Protein AF-A0A0B3VG27-F1 (afdb_monomer)

pLDDT: mean 84.66, std 13.06, range [45.91, 97.62]

Solvent-accessible surface area (backbone atoms only — not comparable to full-atom values): 8919 Å² total; per-residue (Å²): 83,66,38,93,88,77,63,49,77,47,66,90,83,49,70,40,37,91,88,76,64,49,71,43,80,82,69,68,56,55,73,48,74,43,77,45,73,63,88,86,48,90,86,59,93,47,59,40,51,41,34,66,77,39,72,94,74,84,59,75,92,38,39,88,46,58,61,70,54,28,40,41,47,46,36,18,57,77,46,76,59,74,43,44,46,65,75,35,68,60,31,30,78,37,42,46,63,46,27,51,79,68,72,35,53,70,61,22,54,52,46,49,51,55,51,58,58,44,44,79,76,58,43,71,64,51,57,51,55,50,20,52,51,33,10,42,24,44,53,32,19,48,45,33,34,74,76,70,73,36,81,45,76,121

Structure (mmCIF, N/CA/C/O backbone):
data_AF-A0A0B3VG27-F1
#
_entry.id   AF-A0A0B3VG27-F1
#
loop_
_atom_site.group_PDB
_atom_site.id
_atom_site.type_symbol
_atom_site.label_atom_id
_atom_site.label_alt_id
_atom_site.label_comp_id
_atom_site.label_asym_id
_atom_site.label_entity_id
_atom_site.label_seq_id
_atom_site.pdbx_PDB_ins_code
_atom_site.Cartn_x
_atom_site.Cartn_y
_atom_site.Cartn_z
_atom_site.occupancy
_atom_site.B_iso_or_equiv
_atom_site.auth_seq_id
_atom_site.auth_comp_id
_atom_site.auth_asym_id
_atom_site.auth_atom_id
_atom_site.pdbx_PDB_model_num
ATOM 1 N N . MET A 1 1 ? -15.117 14.267 34.784 1.00 75.75 1 MET A N 1
ATOM 2 C CA . MET A 1 1 ? -13.662 13.975 34.774 1.00 75.75 1 MET A CA 1
ATOM 3 C C . MET A 1 1 ? -12.916 15.122 35.448 1.00 75.75 1 MET A C 1
ATOM 5 O O . MET A 1 1 ? -13.526 16.163 35.655 1.00 75.75 1 MET A O 1
ATOM 9 N N . PHE A 1 2 ? -11.635 14.954 35.782 1.00 83.62 2 PHE A N 1
ATOM 10 C CA . PHE A 1 2 ? -10.795 16.041 36.298 1.00 83.62 2 PHE A CA 1
ATOM 11 C C . PHE A 1 2 ? -9.889 16.588 35.189 1.00 83.62 2 PHE A C 1
ATOM 13 O O . PHE A 1 2 ? -9.343 15.821 34.397 1.00 83.62 2 PHE A O 1
ATOM 20 N N . CYS A 1 3 ? -9.741 17.910 35.106 1.00 83.25 3 CYS A N 1
ATOM 21 C CA . CYS A 1 3 ? -8.806 18.546 34.182 1.00 83.25 3 CYS A CA 1
ATOM 22 C C . CYS A 1 3 ? -7.364 18.268 34.618 1.00 83.25 3 CYS A C 1
ATOM 24 O O . CYS A 1 3 ? -6.993 18.621 35.733 1.00 83.25 3 CYS A O 1
ATOM 26 N N . LYS A 1 4 ? -6.529 17.713 33.734 1.00 82.50 4 LYS A N 1
ATOM 27 C CA . LYS A 1 4 ? -5.107 17.461 34.030 1.00 82.50 4 LYS A CA 1
ATOM 28 C C . LYS A 1 4 ? -4.276 18.736 34.212 1.00 82.50 4 LYS A C 1
ATOM 30 O O . LYS A 1 4 ? -3.234 18.681 34.845 1.00 82.50 4 LYS A O 1
ATOM 35 N N . ASN A 1 5 ? -4.736 19.866 33.670 1.00 85.44 5 ASN A N 1
ATOM 36 C CA . ASN A 1 5 ? -4.022 21.141 33.759 1.00 85.44 5 ASN A CA 1
ATOM 37 C C . ASN A 1 5 ? -4.350 21.923 35.043 1.00 85.44 5 ASN A C 1
ATOM 39 O O . ASN A 1 5 ? -3.480 22.556 35.620 1.00 85.44 5 ASN A O 1
ATOM 43 N N . CYS A 1 6 ? -5.611 21.908 35.495 1.00 90.12 6 CYS A N 1
ATOM 44 C CA . CYS A 1 6 ? -6.053 22.755 36.616 1.00 90.12 6 CYS A CA 1
ATOM 45 C C . CYS A 1 6 ? -6.814 22.019 37.731 1.00 90.12 6 CYS A C 1
ATOM 47 O O . CYS A 1 6 ? -7.313 22.661 38.654 1.00 90.12 6 CYS A O 1
ATOM 49 N N . GLY A 1 7 ? -6.985 20.699 37.629 1.00 85.81 7 GLY A N 1
ATOM 50 C CA . GLY A 1 7 ? -7.666 19.871 38.631 1.00 85.81 7 GLY A CA 1
ATOM 51 C C . GLY A 1 7 ? -9.185 20.055 38.719 1.00 85.81 7 GLY A C 1
ATOM 52 O O . GLY A 1 7 ? -9.834 19.386 39.517 1.00 85.81 7 GLY A O 1
ATOM 53 N N . PHE A 1 8 ? -9.789 20.932 37.910 1.00 88.62 8 PHE A N 1
ATOM 54 C CA . PHE A 1 8 ? -11.228 21.197 37.971 1.00 88.62 8 PHE A CA 1
ATOM 55 C C . PHE A 1 8 ? -12.055 19.979 37.543 1.00 88.62 8 PHE A C 1
ATOM 57 O O . PHE A 1 8 ? -11.752 19.348 36.527 1.00 88.62 8 PHE A O 1
ATOM 64 N N . LYS A 1 9 ? -13.113 19.665 38.296 1.00 88.19 9 LYS A N 1
ATOM 65 C CA . LYS A 1 9 ? -14.058 18.591 37.974 1.00 88.19 9 LYS A CA 1
ATOM 66 C C . LYS A 1 9 ? -15.138 19.130 37.038 1.00 88.19 9 LYS A C 1
ATOM 68 O O . LYS A 1 9 ? -15.816 20.086 37.386 1.00 88.19 9 LYS A O 1
ATOM 73 N N . TYR A 1 10 ? -15.294 18.518 35.869 1.00 82.06 10 TYR A N 1
ATOM 74 C CA . TYR A 1 10 ? -16.300 18.917 34.880 1.00 82.06 10 TYR A CA 1
ATOM 75 C C . TYR A 1 10 ? -16.892 17.714 34.141 1.00 82.06 10 TYR A C 1
ATOM 77 O O . TYR A 1 10 ? -16.307 16.620 34.137 1.00 82.06 10 TYR A O 1
ATOM 85 N N . ASP A 1 11 ? -18.056 17.913 33.527 1.00 77.44 11 ASP A N 1
ATOM 86 C CA . ASP A 1 11 ? -18.792 16.849 32.847 1.00 77.44 11 ASP A CA 1
ATOM 87 C C . ASP A 1 11 ? -18.136 16.399 31.546 1.00 77.44 11 ASP A C 1
ATOM 89 O O . ASP A 1 11 ? -17.465 17.165 30.853 1.00 77.44 11 ASP A O 1
ATOM 93 N N . LYS A 1 12 ? -18.362 15.122 31.226 1.00 69.25 12 LYS A N 1
ATOM 94 C CA . LYS A 1 12 ? -17.837 14.414 30.050 1.00 69.25 12 LYS A CA 1
ATOM 95 C C . LYS A 1 12 ? -18.401 14.916 28.710 1.00 69.25 12 LYS A C 1
ATOM 97 O O . LYS A 1 12 ? -18.038 14.399 27.669 1.00 69.25 12 LYS A O 1
ATOM 102 N N . GLU A 1 13 ? -19.284 15.899 28.706 1.00 72.81 13 GLU A N 1
ATOM 103 C CA . GLU A 1 13 ? -19.830 16.462 27.464 1.00 72.81 13 GLU A CA 1
ATOM 104 C C . GLU A 1 13 ? -19.064 17.714 27.011 1.00 72.81 13 GLU A C 1
ATOM 106 O O . GLU A 1 13 ? -19.140 18.123 25.853 1.00 72.81 13 GLU A O 1
ATOM 111 N N . ASN A 1 14 ? -18.254 18.304 27.897 1.00 69.94 14 ASN A N 1
ATOM 112 C CA . ASN A 1 14 ? -17.517 19.522 27.586 1.00 69.94 14 ASN A CA 1
ATOM 113 C C . ASN A 1 14 ? -16.211 19.203 26.847 1.00 69.94 14 ASN A C 1
ATOM 115 O O . ASN A 1 14 ? -15.276 18.644 27.422 1.00 69.94 14 ASN A O 1
ATOM 119 N N . LYS A 1 15 ? -16.115 19.641 25.582 1.00 76.06 15 LYS A N 1
ATOM 120 C CA . LYS A 1 15 ? -14.907 19.502 24.740 1.00 76.06 15 LYS A CA 1
ATOM 121 C C . LYS A 1 15 ? -13.678 20.221 25.317 1.00 76.06 15 LYS A C 1
ATOM 123 O O . LYS A 1 15 ? -12.548 19.827 25.020 1.00 76.06 15 LYS A O 1
ATOM 128 N N . PHE A 1 16 ? -13.886 21.231 26.160 1.00 85.00 16 PHE A N 1
ATOM 129 C CA . PHE A 1 16 ? -12.848 22.020 26.825 1.00 85.00 16 PHE A CA 1
ATOM 130 C C . PHE A 1 16 ? -13.175 22.168 28.311 1.00 85.00 16 PHE A C 1
ATOM 132 O O . PHE A 1 16 ? -14.341 22.193 28.698 1.00 85.00 16 PHE A O 1
ATOM 139 N N . CYS A 1 17 ? -12.148 22.283 29.149 1.00 86.88 17 CYS A N 1
ATOM 140 C CA . CYS A 1 17 ? -12.321 22.574 30.561 1.00 86.88 17 CYS A CA 1
ATOM 141 C C . CYS A 1 17 ? -12.916 23.984 30.722 1.00 86.88 17 CYS A C 1
ATOM 143 O O . CYS A 1 17 ? -12.257 24.952 30.337 1.00 86.88 17 CYS A O 1
ATOM 145 N N . PRO A 1 18 ? -14.095 24.136 31.350 1.00 87.00 18 PRO A N 1
ATOM 146 C CA . PRO A 1 18 ? -14.756 25.437 31.480 1.00 87.00 18 PRO A CA 1
ATOM 147 C C . PRO A 1 18 ? -14.000 26.415 32.393 1.00 87.00 18 PRO A C 1
ATOM 149 O O . PRO A 1 18 ? -14.254 27.611 32.345 1.00 87.00 18 PRO A O 1
ATOM 152 N N . LYS A 1 19 ? -13.060 25.928 33.217 1.00 88.88 19 LYS A N 1
ATOM 153 C CA . LYS A 1 19 ? -12.287 26.770 34.141 1.00 88.88 19 LYS A CA 1
ATOM 154 C C . LYS A 1 19 ? -11.009 27.347 33.530 1.00 88.88 19 LYS A C 1
ATOM 156 O O . LYS A 1 19 ? -10.660 28.479 33.830 1.00 88.88 19 LYS A O 1
ATOM 161 N N . CYS A 1 20 ? -10.270 26.568 32.740 1.00 89.94 20 CYS A N 1
ATOM 162 C CA . CYS A 1 20 ? -8.951 26.983 32.236 1.00 89.94 20 CYS A CA 1
AT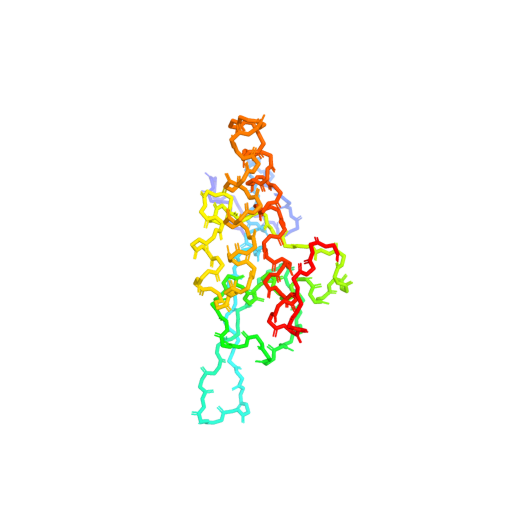OM 163 C C . CYS A 1 20 ? -8.811 26.916 30.712 1.00 89.94 20 CYS A C 1
ATOM 165 O O . CYS A 1 20 ? -7.726 27.156 30.195 1.00 89.94 20 CYS A O 1
ATOM 167 N N . GLY A 1 21 ? -9.864 26.520 29.992 1.00 82.62 21 GLY A N 1
ATOM 168 C CA . GLY A 1 21 ? -9.850 26.396 28.534 1.00 82.62 21 GLY A CA 1
ATOM 169 C C . GLY A 1 21 ? -9.028 25.223 27.992 1.00 82.62 21 GLY A C 1
ATOM 170 O O . GLY A 1 21 ? -9.015 25.004 26.783 1.00 82.62 21 GLY A O 1
ATOM 171 N N . ALA A 1 22 ? -8.365 24.432 28.847 1.00 84.06 22 ALA A N 1
ATOM 172 C CA . ALA A 1 22 ? -7.598 23.270 28.404 1.00 84.06 22 ALA A CA 1
ATOM 173 C C . ALA A 1 22 ? -8.512 22.257 27.702 1.00 84.06 22 ALA A C 1
ATOM 175 O O . ALA A 1 22 ? -9.565 21.890 28.230 1.00 84.06 22 ALA A O 1
ATOM 176 N N . LYS A 1 23 ? -8.110 21.796 26.516 1.00 81.50 23 LYS A N 1
ATOM 177 C CA . LYS A 1 23 ? -8.865 20.808 25.739 1.00 81.50 23 LYS A CA 1
ATOM 178 C C . LYS A 1 23 ? -9.041 19.530 26.558 1.00 81.50 23 LYS A C 1
ATOM 180 O O . LYS A 1 23 ? -8.099 19.055 27.187 1.00 81.50 23 LYS A O 1
ATOM 185 N N . SER A 1 24 ? -10.261 19.004 26.589 1.00 67.44 24 SER A N 1
ATOM 186 C CA . SER A 1 24 ? -10.519 17.726 27.244 1.00 67.44 24 SER A CA 1
ATOM 187 C C . SER A 1 24 ? -9.853 16.609 26.437 1.00 67.44 24 SER A C 1
ATOM 189 O O . SER A 1 24 ? -10.000 16.544 25.216 1.00 67.44 24 SER A O 1
ATOM 191 N N . ASP A 1 25 ? -9.146 15.703 27.111 1.00 60.12 25 ASP A N 1
ATOM 192 C CA . ASP A 1 25 ? -8.521 14.518 26.498 1.00 60.12 25 ASP A CA 1
ATOM 193 C C . ASP A 1 25 ? -9.560 13.474 26.024 1.00 60.12 25 ASP A C 1
ATOM 195 O O . ASP A 1 25 ? -9.254 12.291 25.885 1.00 60.12 25 ASP A O 1
ATOM 199 N N . MET A 1 26 ? -10.811 13.870 25.772 1.00 52.00 26 MET A N 1
ATOM 200 C CA . MET A 1 26 ? -11.870 12.954 25.339 1.00 52.00 26 MET A CA 1
ATOM 201 C C . MET A 1 26 ? -11.735 12.465 23.899 1.00 52.00 26 MET A C 1
ATOM 203 O O . MET A 1 26 ? -12.499 11.594 23.494 1.00 52.00 26 MET A O 1
ATOM 207 N N . ASN A 1 27 ? -10.727 12.936 23.163 1.00 47.12 27 ASN A N 1
ATOM 208 C CA . ASN A 1 27 ? -10.477 12.517 21.785 1.00 47.12 27 ASN A CA 1
ATOM 209 C C . ASN A 1 27 ? -9.219 11.657 21.590 1.00 47.12 27 ASN A C 1
ATOM 211 O O . ASN A 1 27 ? -8.864 11.379 20.452 1.00 47.12 27 ASN A O 1
ATOM 215 N N . ASN A 1 28 ? -8.584 11.142 22.647 1.00 45.91 28 ASN A N 1
ATOM 216 C CA . ASN A 1 28 ? -7.492 10.167 22.472 1.00 45.91 28 ASN A CA 1
ATOM 217 C C . ASN A 1 28 ? -7.972 8.706 22.369 1.00 45.91 28 ASN A C 1
ATOM 219 O O . ASN A 1 28 ? -7.184 7.788 22.551 1.00 45.91 28 ASN A O 1
ATOM 223 N N . LYS A 1 29 ? -9.250 8.468 22.037 1.00 50.41 29 LYS A N 1
ATOM 224 C CA . LYS A 1 29 ? -9.724 7.139 21.601 1.00 50.41 29 LYS A CA 1
ATOM 225 C C . LYS A 1 29 ? -9.409 6.836 20.133 1.00 50.41 29 LYS A C 1
ATOM 227 O O . LYS A 1 29 ? -9.519 5.692 19.708 1.00 50.41 29 LYS A O 1
ATOM 232 N N . GLU A 1 30 ? -9.040 7.840 19.340 1.00 52.22 30 GLU A N 1
ATOM 233 C CA . GLU A 1 30 ? -8.871 7.665 17.892 1.00 52.22 30 GLU A CA 1
ATOM 234 C C . GLU A 1 30 ? -7.664 6.799 17.501 1.00 52.22 30 GLU A C 1
ATOM 236 O O . GLU A 1 30 ? -7.666 6.212 16.417 1.00 52.22 30 GLU A O 1
ATOM 241 N N . ASP A 1 31 ? -6.680 6.660 18.392 1.00 54.38 31 ASP A N 1
ATOM 242 C CA . ASP A 1 31 ? -5.437 5.931 18.126 1.00 54.38 31 ASP A CA 1
ATOM 243 C C . ASP A 1 31 ? -5.178 4.785 19.126 1.00 54.38 31 ASP A C 1
ATOM 245 O O . ASP A 1 31 ? -4.115 4.162 19.084 1.00 54.38 31 ASP A O 1
ATOM 249 N N . GLU A 1 32 ? -6.138 4.460 20.003 1.00 63.00 32 GLU A N 1
ATOM 250 C CA . GLU A 1 32 ? -6.002 3.305 20.895 1.00 63.00 32 GLU A CA 1
ATOM 251 C C . GLU A 1 32 ? -6.091 2.018 20.063 1.00 63.00 32 GLU A C 1
ATOM 253 O O . GLU A 1 32 ? -7.124 1.687 19.477 1.00 63.00 32 GLU A O 1
ATOM 258 N N . LYS A 1 33 ? -4.952 1.331 19.943 1.00 65.44 33 LYS A N 1
ATOM 259 C CA . LYS A 1 33 ? -4.820 0.068 19.218 1.00 65.44 33 LYS A CA 1
ATOM 260 C C . LYS A 1 33 ? -5.499 -1.031 20.034 1.00 65.44 33 LYS A C 1
ATOM 262 O O . LYS A 1 33 ? -4.940 -1.499 21.021 1.00 65.44 33 LYS A O 1
ATOM 267 N N . ILE A 1 34 ? -6.682 -1.453 19.608 1.00 72.88 34 ILE A N 1
ATOM 268 C CA . ILE A 1 34 ? -7.433 -2.550 20.218 1.00 72.88 34 ILE A CA 1
ATOM 269 C C . ILE A 1 34 ? -6.923 -3.862 19.618 1.00 72.88 34 ILE A C 1
ATOM 271 O O . ILE A 1 34 ? -6.893 -4.011 18.394 1.00 72.88 34 ILE A O 1
ATOM 275 N N . ILE A 1 35 ? -6.505 -4.790 20.480 1.00 75.75 35 ILE A N 1
ATOM 276 C CA . ILE A 1 35 ? -6.199 -6.177 20.117 1.00 75.75 35 ILE A CA 1
ATOM 277 C C . ILE A 1 35 ? -7.459 -6.991 20.390 1.00 75.75 35 ILE A C 1
ATOM 279 O O . ILE A 1 35 ? -7.917 -7.050 21.530 1.00 75.75 35 ILE A O 1
ATOM 283 N N . ILE A 1 36 ? -8.036 -7.578 19.347 1.00 76.19 36 ILE A N 1
ATOM 284 C CA . ILE A 1 36 ? -9.165 -8.500 19.467 1.00 76.19 36 ILE A CA 1
ATOM 285 C C . ILE A 1 36 ? -8.609 -9.911 19.291 1.00 76.19 36 ILE A C 1
ATOM 287 O O . ILE A 1 36 ? -7.867 -10.169 18.344 1.00 76.19 36 ILE A O 1
ATOM 291 N N . PHE A 1 37 ? -8.960 -10.806 20.211 1.00 71.50 37 PHE A N 1
ATOM 292 C CA . PHE A 1 37 ? -8.642 -12.228 20.122 1.00 71.50 37 PHE A CA 1
ATOM 293 C C . PHE A 1 37 ? -9.858 -12.970 19.574 1.00 71.50 37 PHE A C 1
ATOM 295 O O . PHE A 1 37 ? -10.971 -12.724 20.038 1.00 71.50 37 PHE A O 1
ATOM 302 N N . ASN A 1 38 ? -9.654 -13.865 18.606 1.00 66.44 38 ASN A N 1
ATOM 303 C CA . ASN A 1 38 ? -10.722 -14.739 18.125 1.00 66.44 38 ASN A CA 1
ATOM 304 C C . ASN A 1 38 ? -11.008 -15.833 19.179 1.00 66.44 38 ASN A C 1
ATOM 306 O O . ASN A 1 38 ? -10.120 -16.646 19.444 1.00 66.44 38 ASN A O 1
ATOM 310 N N . PRO A 1 39 ? -12.204 -15.865 19.802 1.00 57.03 39 PRO A N 1
ATOM 311 C CA . PRO A 1 39 ? -12.527 -16.845 20.840 1.00 57.03 39 PRO A CA 1
ATOM 312 C C . PRO A 1 39 ? -12.753 -18.266 20.294 1.00 57.03 39 PRO A C 1
ATOM 314 O O . PRO A 1 39 ? -12.672 -19.223 21.064 1.00 57.03 39 PRO A O 1
ATOM 317 N N . ASP A 1 40 ? -12.989 -18.421 18.987 1.00 61.47 40 ASP A N 1
ATOM 318 C CA . ASP A 1 40 ? -13.396 -19.695 18.382 1.00 61.47 40 ASP A CA 1
ATOM 319 C C . ASP A 1 40 ? -12.211 -20.521 17.849 1.00 61.47 40 ASP A C 1
ATOM 321 O O . ASP A 1 40 ? -12.358 -21.706 17.541 1.00 61.47 40 ASP A O 1
ATOM 325 N N . ASN A 1 41 ? -11.007 -19.939 17.786 1.00 54.78 41 ASN A N 1
ATOM 326 C CA . ASN A 1 41 ? -9.831 -20.575 17.190 1.00 54.78 41 ASN A CA 1
ATOM 327 C C . ASN A 1 41 ? -8.840 -21.055 18.269 1.00 54.78 41 ASN A C 1
ATOM 329 O O . ASN A 1 41 ? -7.846 -20.405 18.585 1.00 54.78 41 ASN A O 1
ATOM 333 N N . LYS A 1 42 ? -9.127 -22.222 18.866 1.00 49.41 42 LYS A N 1
ATOM 334 C CA . LYS A 1 42 ? -8.369 -22.813 19.994 1.00 49.41 42 LYS A CA 1
ATOM 335 C C . LYS A 1 42 ? -6.903 -23.177 19.703 1.00 49.41 42 LYS A C 1
ATOM 337 O O . LYS A 1 42 ? -6.201 -23.540 20.643 1.00 49.41 42 LYS A O 1
ATOM 342 N N . SER A 1 43 ? -6.430 -23.119 18.457 1.00 49.62 43 SER A N 1
ATOM 343 C CA . SER A 1 43 ? -5.091 -23.615 18.095 1.00 49.62 43 SER A CA 1
ATOM 344 C C . SER A 1 43 ? -4.123 -22.572 17.539 1.00 49.62 43 SER A C 1
ATOM 346 O O . SER A 1 43 ? -2.932 -22.854 17.513 1.00 49.62 43 SER A O 1
ATOM 348 N N . ASN A 1 44 ? -4.577 -21.379 17.144 1.00 55.50 44 ASN A N 1
ATOM 349 C CA . ASN A 1 44 ? -3.697 -20.308 16.668 1.00 55.50 44 ASN A CA 1
ATOM 350 C C . ASN A 1 44 ? -4.219 -18.959 17.176 1.00 55.50 44 ASN A C 1
ATOM 352 O O . ASN A 1 44 ? -5.300 -18.526 16.788 1.00 55.50 44 ASN A O 1
ATOM 356 N N . HIS A 1 45 ? -3.458 -18.296 18.050 1.00 55.34 45 HIS A N 1
ATOM 357 C CA . HIS A 1 45 ? -3.753 -16.936 18.504 1.00 55.34 45 HIS A CA 1
ATOM 358 C C . HIS A 1 45 ? -3.625 -15.952 17.330 1.00 55.34 45 HIS A C 1
ATOM 360 O O . HIS A 1 45 ? -2.564 -15.379 17.094 1.00 55.34 45 HIS A O 1
ATOM 366 N N . GLU A 1 46 ? -4.700 -15.763 16.572 1.00 68.81 46 GLU A N 1
ATOM 367 C CA . GLU A 1 46 ? -4.783 -14.711 15.564 1.00 68.81 46 GLU A CA 1
ATOM 368 C C . GLU A 1 46 ? -5.119 -13.387 16.259 1.00 68.81 46 GLU A C 1
ATOM 370 O O . GLU A 1 46 ? -6.210 -13.201 16.802 1.00 68.81 46 GLU A O 1
ATOM 375 N N . GLU A 1 47 ? -4.144 -12.477 16.289 1.00 80.81 47 GLU A N 1
ATOM 376 C CA . GLU A 1 47 ? -4.320 -11.130 16.825 1.00 80.81 47 GLU A CA 1
ATOM 377 C C . GLU A 1 47 ? -4.843 -10.184 15.742 1.00 80.81 47 GLU A C 1
ATOM 379 O O . GLU A 1 47 ? -4.190 -9.941 14.718 1.00 80.81 47 GLU A O 1
ATOM 384 N N . TYR A 1 48 ? -6.001 -9.585 16.012 1.00 83.00 48 TYR A N 1
ATOM 385 C CA . TYR A 1 48 ? -6.617 -8.590 15.145 1.00 83.00 48 TYR A CA 1
ATOM 386 C C . TYR A 1 48 ? -6.394 -7.196 15.713 1.00 83.00 48 TYR A C 1
ATOM 388 O O . TYR A 1 48 ? -6.786 -6.900 16.841 1.00 83.00 48 TYR A O 1
ATOM 396 N N . TYR A 1 49 ? -5.808 -6.307 14.916 1.00 84.25 49 TYR A N 1
ATOM 397 C CA . TYR A 1 49 ? -5.545 -4.932 15.328 1.00 84.25 49 TYR A CA 1
ATOM 398 C C . TYR A 1 49 ? -6.587 -3.965 14.763 1.00 84.25 49 TYR A C 1
ATOM 400 O O . TYR A 1 49 ? -6.829 -3.936 13.553 1.00 84.25 49 TYR A O 1
ATOM 408 N N . ARG A 1 50 ? -7.186 -3.149 15.636 1.00 82.31 50 ARG A N 1
ATOM 409 C CA . ARG A 1 50 ? -8.207 -2.139 15.306 1.00 82.31 50 ARG A CA 1
ATOM 410 C C . ARG A 1 50 ? -7.923 -0.808 16.002 1.00 82.31 50 ARG A C 1
ATOM 412 O O . ARG A 1 50 ? -7.155 -0.757 16.955 1.00 82.31 50 ARG A O 1
ATOM 419 N N . ASN A 1 51 ? -8.509 0.275 15.505 1.00 81.31 51 ASN A N 1
ATOM 420 C CA . ASN A 1 51 ? -8.514 1.583 16.160 1.00 81.31 51 ASN A CA 1
ATOM 421 C C . ASN A 1 51 ? -9.853 2.302 15.927 1.00 81.31 51 ASN A C 1
ATOM 423 O O . ASN A 1 51 ? -10.703 1.812 15.185 1.00 81.31 51 ASN A O 1
ATOM 427 N N . GLY A 1 52 ? -10.034 3.490 16.509 1.00 70.81 52 GLY A N 1
ATOM 428 C CA . GLY A 1 52 ? -11.274 4.267 16.367 1.00 70.81 52 GLY A CA 1
ATOM 429 C C . GLY A 1 52 ? -11.616 4.719 14.937 1.00 70.81 52 GLY A C 1
ATOM 430 O O . GLY A 1 52 ? -12.680 5.290 14.725 1.00 70.81 52 GLY A O 1
ATOM 431 N N . LYS A 1 53 ? -10.730 4.482 13.959 1.00 69.88 53 LYS A N 1
ATOM 432 C CA . LYS A 1 53 ? -10.904 4.821 12.535 1.00 69.88 53 LYS A CA 1
ATOM 433 C C . LYS A 1 53 ? -11.165 3.590 11.653 1.00 69.88 53 LYS A C 1
ATOM 435 O O . LYS A 1 53 ? -11.370 3.755 10.455 1.00 69.88 53 LYS A O 1
ATOM 440 N N . THR A 1 54 ? -11.107 2.376 12.203 1.00 72.75 54 THR A N 1
ATOM 441 C CA . THR A 1 54 ? -11.474 1.124 11.514 1.00 72.75 54 THR A CA 1
ATOM 442 C C . THR A 1 54 ? -12.870 0.684 11.931 1.00 72.75 54 THR A C 1
ATOM 444 O O . THR A 1 54 ? -13.223 0.844 13.098 1.00 72.75 54 THR A O 1
ATOM 447 N N . GLY A 1 55 ? -13.650 0.098 11.018 1.00 69.56 55 GLY A N 1
ATOM 448 C CA . GLY A 1 55 ? -14.924 -0.513 11.378 1.00 69.56 55 GLY A CA 1
ATOM 449 C C . GLY A 1 55 ? -14.741 -1.711 12.316 1.00 69.56 55 GLY A C 1
ATOM 450 O O . GLY A 1 55 ? -13.660 -2.291 12.430 1.00 69.56 55 GLY A O 1
ATOM 451 N N . ASN A 1 56 ? -15.833 -2.126 12.962 1.00 74.25 56 ASN A N 1
ATOM 452 C CA . ASN A 1 56 ? -15.851 -3.296 13.852 1.00 74.25 56 ASN A CA 1
ATOM 453 C C . ASN A 1 56 ? -15.770 -4.640 13.097 1.00 74.25 56 ASN A C 1
ATOM 455 O O . ASN A 1 56 ? -15.859 -5.697 13.715 1.00 74.25 56 ASN A O 1
ATOM 459 N N . ARG A 1 57 ? -15.636 -4.617 11.764 1.00 81.12 57 ARG A N 1
ATOM 460 C CA . ARG A 1 57 ? -15.576 -5.822 10.934 1.00 81.12 57 ARG A CA 1
ATOM 461 C C . ARG A 1 57 ? -14.234 -6.532 11.118 1.00 81.12 57 ARG A C 1
ATOM 463 O O . ARG A 1 57 ? -13.162 -5.913 11.121 1.00 81.12 57 ARG A O 1
ATOM 470 N N . ILE A 1 58 ? -14.302 -7.849 11.266 1.00 83.88 58 ILE A N 1
ATOM 471 C CA . ILE A 1 58 ? -13.140 -8.732 11.367 1.00 83.88 58 ILE A CA 1
ATOM 472 C C . ILE A 1 58 ? -12.883 -9.334 9.982 1.00 83.88 58 ILE A C 1
ATOM 474 O O . ILE A 1 58 ? -13.820 -9.661 9.258 1.00 83.88 58 ILE A O 1
ATOM 478 N N . TYR A 1 59 ? -11.609 -9.395 9.597 1.00 87.50 59 TYR A N 1
ATOM 479 C CA . TYR A 1 59 ? -11.166 -9.895 8.297 1.00 87.50 59 TYR A CA 1
ATOM 480 C C . TYR A 1 59 ? -10.011 -10.873 8.519 1.00 87.50 59 TYR A C 1
ATOM 482 O O . TYR A 1 59 ? -8.858 -10.451 8.631 1.00 87.50 59 TYR A O 1
ATOM 490 N N . ASP A 1 60 ? -10.336 -12.162 8.600 1.00 88.25 60 ASP A N 1
ATOM 491 C CA . ASP A 1 60 ? -9.401 -13.261 8.903 1.00 88.25 60 ASP A CA 1
ATOM 492 C C . ASP A 1 60 ? -8.276 -13.352 7.870 1.00 88.25 60 ASP A C 1
ATOM 494 O O . ASP A 1 60 ? -7.112 -13.580 8.195 1.00 88.25 60 ASP A O 1
ATOM 498 N N . GLU A 1 61 ? -8.591 -13.027 6.616 1.00 90.69 61 GLU A N 1
ATOM 499 C CA . GLU A 1 61 ? -7.620 -12.933 5.526 1.00 90.69 61 GLU A CA 1
ATOM 500 C C . GLU A 1 61 ? -6.470 -11.946 5.816 1.00 90.69 61 GLU A C 1
ATOM 502 O O . GLU A 1 61 ? -5.388 -12.088 5.258 1.00 90.69 61 GLU A O 1
ATOM 507 N N . PHE A 1 62 ? -6.654 -10.965 6.710 1.00 91.81 62 PHE A N 1
ATOM 508 C CA . PHE A 1 62 ? -5.613 -10.010 7.097 1.00 91.81 62 PHE A CA 1
ATOM 509 C C . PHE A 1 62 ? -4.866 -10.397 8.375 1.00 91.81 62 PHE A C 1
ATOM 511 O O . PHE A 1 62 ? -3.887 -9.727 8.700 1.00 91.81 62 PHE A O 1
ATOM 518 N N . ALA A 1 63 ? -5.263 -11.451 9.093 1.00 88.19 63 ALA A N 1
ATOM 519 C CA . ALA A 1 63 ? -4.698 -11.802 10.401 1.00 88.19 63 ALA A CA 1
ATOM 520 C C . ALA A 1 63 ? -3.166 -11.971 10.366 1.00 88.19 63 ALA A C 1
ATOM 522 O O . ALA A 1 63 ? -2.452 -11.515 11.256 1.00 88.19 63 ALA A O 1
ATOM 523 N N . ASN A 1 64 ? -2.637 -12.520 9.270 1.00 88.12 64 ASN A N 1
ATOM 524 C CA . ASN A 1 64 ? -1.201 -12.755 9.086 1.00 88.12 64 ASN A CA 1
ATOM 525 C C . ASN A 1 64 ? -0.394 -11.500 8.695 1.00 88.12 64 ASN A C 1
ATOM 527 O O . ASN A 1 64 ? 0.829 -11.556 8.529 1.00 88.12 64 ASN A O 1
ATOM 531 N N . LEU A 1 65 ? -1.050 -10.354 8.501 1.00 91.44 65 LEU A N 1
ATOM 532 C CA . LEU A 1 65 ? -0.382 -9.099 8.177 1.00 91.44 65 LEU A CA 1
ATOM 533 C C . LEU A 1 65 ? 0.129 -8.403 9.438 1.00 91.44 65 LEU A C 1
ATOM 535 O O . LEU A 1 65 ? -0.439 -8.502 10.523 1.00 91.44 65 LEU A O 1
ATOM 539 N N . LYS A 1 66 ? 1.185 -7.597 9.276 1.00 91.56 66 LYS A N 1
ATOM 540 C CA . LYS A 1 66 ? 1.650 -6.715 10.355 1.00 91.56 66 LYS A CA 1
ATOM 541 C C . LYS A 1 66 ? 0.527 -5.753 10.775 1.00 91.56 66 LYS A C 1
ATOM 543 O O . LYS A 1 66 ? -0.190 -5.278 9.890 1.00 91.56 66 LYS A O 1
ATOM 548 N N . PRO A 1 67 ? 0.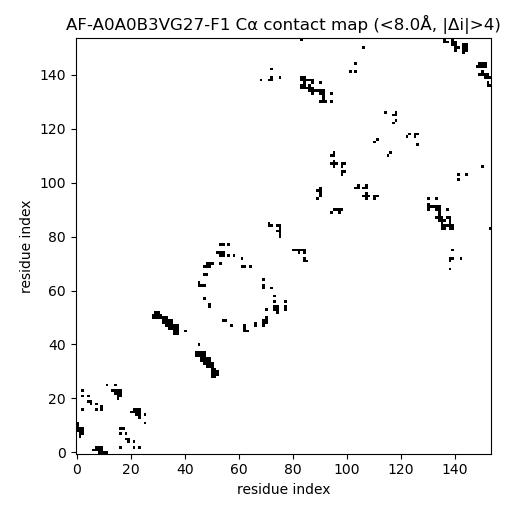465 -5.343 12.058 1.00 90.88 67 PRO A N 1
ATOM 549 C CA . PRO A 1 67 ? -0.588 -4.472 12.580 1.00 90.88 67 PRO A CA 1
ATOM 550 C C . PRO A 1 67 ? -0.889 -3.238 11.722 1.00 90.88 67 PRO A C 1
ATOM 552 O O . PRO A 1 67 ? -2.043 -2.901 11.490 1.00 90.88 67 PRO A O 1
ATOM 555 N N . TYR A 1 68 ? 0.155 -2.584 11.204 1.00 92.56 68 TYR A N 1
ATOM 556 C CA . TYR A 1 68 ? 0.013 -1.444 10.297 1.00 92.56 68 TYR A CA 1
ATOM 557 C C . TYR A 1 68 ? -0.832 -1.776 9.056 1.00 92.56 68 TYR A C 1
ATOM 559 O O . TYR A 1 68 ? -1.761 -1.044 8.731 1.00 92.56 68 TYR A O 1
ATOM 567 N N . TYR A 1 69 ? -0.535 -2.888 8.378 1.00 94.38 69 TYR A N 1
ATOM 568 C CA . TYR A 1 69 ? -1.254 -3.281 7.166 1.00 94.38 69 TYR A CA 1
ATOM 569 C C . TYR A 1 69 ? -2.642 -3.829 7.484 1.00 94.38 69 TYR A C 1
ATOM 571 O O . TYR A 1 69 ? -3.550 -3.563 6.712 1.00 94.38 69 TYR A O 1
ATOM 579 N N . GLN A 1 70 ? -2.839 -4.496 8.628 1.00 93.12 70 GLN A N 1
ATOM 580 C CA . GLN A 1 70 ? -4.184 -4.877 9.070 1.00 93.12 70 GLN A CA 1
ATOM 581 C C . GLN A 1 70 ? -5.105 -3.656 9.175 1.00 93.12 70 GLN A C 1
ATOM 583 O O . GLN A 1 70 ? -6.207 -3.668 8.629 1.00 93.12 70 GLN A O 1
ATOM 588 N N . LEU A 1 71 ? -4.641 -2.585 9.830 1.00 92.25 71 LEU A N 1
ATOM 589 C CA . LEU A 1 71 ? -5.414 -1.352 9.989 1.00 92.25 71 LEU A CA 1
ATOM 590 C C . LEU A 1 71 ? -5.706 -0.690 8.640 1.00 92.25 71 LEU A C 1
ATOM 592 O O . LEU A 1 71 ? -6.847 -0.332 8.362 1.00 92.25 71 LEU A O 1
ATOM 596 N N . GLU A 1 72 ? -4.691 -0.530 7.791 1.00 94.62 72 GLU A N 1
ATOM 597 C CA . GLU A 1 72 ? -4.859 0.135 6.497 1.00 94.62 72 GLU A CA 1
ATOM 598 C C . GLU A 1 72 ? -5.732 -0.683 5.535 1.00 94.62 72 GLU A C 1
ATOM 600 O O . GLU A 1 72 ? -6.600 -0.116 4.877 1.00 94.62 72 GLU A O 1
ATOM 605 N N . PHE A 1 73 ? -5.573 -2.008 5.489 1.00 95.50 73 PHE A N 1
ATOM 606 C CA . PHE A 1 73 ? -6.360 -2.878 4.610 1.00 95.50 73 PHE A CA 1
ATOM 607 C C . PHE A 1 73 ? -7.815 -2.968 5.060 1.00 95.50 73 PHE A C 1
ATOM 609 O O . PHE A 1 73 ? -8.710 -2.954 4.219 1.00 95.50 73 PHE A O 1
ATOM 616 N N . THR A 1 74 ? -8.053 -2.976 6.375 1.00 93.81 74 THR A N 1
ATOM 617 C CA . THR A 1 74 ? -9.405 -2.895 6.944 1.00 93.81 74 THR A CA 1
ATOM 618 C C . THR A 1 74 ? -10.091 -1.604 6.504 1.00 93.81 74 THR A C 1
ATOM 620 O O . THR A 1 74 ? -11.197 -1.671 5.989 1.00 93.81 74 THR A O 1
ATOM 623 N N . LYS A 1 75 ? -9.423 -0.441 6.586 1.00 93.38 75 LYS A N 1
ATOM 624 C CA . LYS A 1 75 ? -9.997 0.833 6.105 1.00 93.38 75 LYS A CA 1
ATOM 625 C C . LYS A 1 75 ? -10.287 0.820 4.607 1.00 93.38 75 LYS A C 1
ATOM 627 O O . LYS A 1 75 ? -11.338 1.292 4.192 1.00 93.38 75 LYS A O 1
ATOM 632 N N . ILE A 1 76 ? -9.356 0.306 3.797 1.00 95.25 76 ILE A N 1
ATOM 633 C CA . ILE A 1 76 ? -9.539 0.208 2.342 1.00 95.25 76 ILE A CA 1
ATOM 634 C C . ILE A 1 76 ? -10.780 -0.643 2.046 1.00 95.25 76 ILE A C 1
ATOM 636 O O . ILE A 1 76 ? -11.656 -0.198 1.307 1.00 95.25 76 ILE A O 1
ATOM 640 N N . LYS A 1 77 ? -10.889 -1.819 2.677 1.00 94.50 77 LYS A N 1
ATOM 641 C CA . LYS A 1 77 ? -12.008 -2.749 2.489 1.00 94.50 77 LYS A CA 1
ATOM 642 C C . LYS A 1 77 ? -13.337 -2.192 3.011 1.00 94.50 77 LYS A C 1
ATOM 644 O O . LYS A 1 77 ? -14.327 -2.261 2.302 1.00 94.50 77 LYS A O 1
ATOM 649 N N . ASP A 1 78 ? -13.353 -1.590 4.199 1.00 93.19 78 ASP A N 1
ATOM 650 C CA . ASP A 1 78 ? -14.557 -0.985 4.794 1.00 93.19 78 ASP A CA 1
ATOM 651 C C . ASP A 1 78 ? -15.103 0.189 3.971 1.00 93.19 78 ASP A C 1
ATOM 653 O O . ASP A 1 78 ? -16.290 0.491 4.039 1.00 93.19 78 ASP A O 1
ATOM 657 N N . SER A 1 79 ? -14.236 0.858 3.209 1.00 92.94 79 SER A N 1
ATOM 658 C CA . SER A 1 79 ? -14.591 1.995 2.357 1.00 92.94 79 SER A CA 1
ATOM 659 C C . SER A 1 79 ? -15.001 1.611 0.930 1.00 92.94 79 SER A C 1
ATOM 661 O O . SER A 1 79 ? -15.088 2.500 0.082 1.00 92.94 79 SER A O 1
ATOM 663 N N . ASP A 1 80 ? -15.144 0.315 0.633 1.00 93.75 80 ASP A N 1
ATOM 664 C CA . ASP A 1 80 ? -15.314 -0.208 -0.730 1.00 93.75 80 ASP A CA 1
ATOM 665 C C . ASP A 1 80 ? -14.255 0.350 -1.699 1.00 93.75 80 ASP A C 1
ATOM 667 O O . ASP A 1 80 ? -14.535 0.805 -2.806 1.00 93.75 80 ASP A O 1
ATOM 671 N N . GLU A 1 81 ? -12.998 0.361 -1.240 1.00 94.06 81 GLU A N 1
ATOM 672 C CA . GLU A 1 81 ? -11.828 0.849 -1.975 1.00 94.06 81 GLU A CA 1
ATOM 673 C C . GLU A 1 81 ? -11.857 2.347 -2.333 1.00 94.06 81 GLU A C 1
ATOM 675 O O . GLU A 1 81 ? -10.999 2.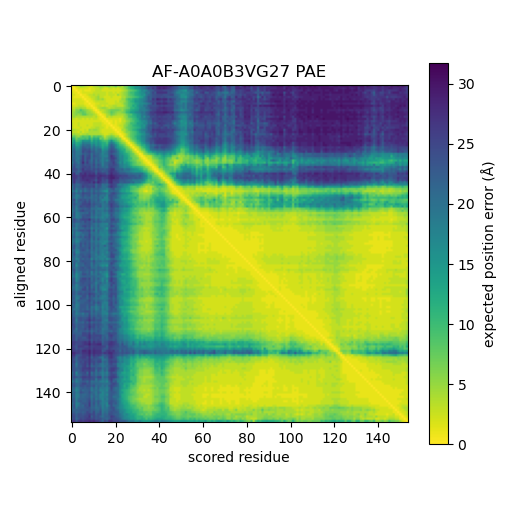802 -3.089 1.00 94.06 81 GLU A O 1
ATOM 680 N N . THR A 1 82 ? -12.772 3.156 -1.790 1.00 94.25 82 THR A N 1
ATOM 681 C CA . THR A 1 82 ? -12.729 4.621 -1.975 1.00 94.25 82 THR A CA 1
ATOM 682 C C . THR A 1 82 ? -11.524 5.245 -1.260 1.00 94.25 82 THR A C 1
ATOM 684 O O . THR A 1 82 ? -10.877 6.154 -1.787 1.00 94.25 82 THR A O 1
ATOM 687 N N . TYR A 1 83 ? -11.143 4.701 -0.101 1.00 94.50 83 TYR A N 1
ATOM 688 C CA . TYR A 1 83 ? -9.888 4.999 0.579 1.00 94.50 83 TYR A CA 1
ATOM 689 C C . TYR A 1 83 ? -8.744 4.147 0.016 1.00 94.50 83 TYR A C 1
ATOM 691 O O . TYR A 1 83 ? -8.863 2.933 -0.128 1.00 94.50 83 TYR A O 1
ATOM 699 N N . LYS A 1 84 ? -7.596 4.777 -0.266 1.00 95.56 84 LYS A N 1
ATOM 700 C CA . LYS A 1 84 ? -6.427 4.143 -0.916 1.00 95.56 84 LYS A CA 1
ATOM 701 C C . LYS A 1 84 ? -5.215 3.992 0.014 1.00 95.56 84 LYS A C 1
ATOM 703 O O . LYS A 1 84 ? -4.096 3.739 -0.432 1.00 95.56 84 LYS A O 1
ATOM 708 N N . GLY A 1 85 ? -5.441 4.116 1.319 1.00 94.62 85 GLY A N 1
ATOM 709 C CA . GLY A 1 85 ? -4.389 4.039 2.326 1.00 94.62 85 GLY A CA 1
ATOM 710 C C . GLY A 1 85 ? -3.765 5.391 2.665 1.00 94.62 85 GLY A C 1
ATOM 711 O O . GLY A 1 85 ? -3.860 6.375 1.930 1.00 94.62 85 GLY A O 1
ATOM 712 N N . LYS A 1 86 ? -3.115 5.437 3.826 1.00 95.19 86 LYS A N 1
ATOM 713 C CA . LYS A 1 86 ? -2.311 6.573 4.279 1.00 95.19 86 LYS A CA 1
ATOM 714 C C . LYS A 1 86 ? -1.017 6.660 3.469 1.00 95.19 86 LYS A C 1
ATOM 716 O O . LYS A 1 86 ? -0.515 5.644 2.991 1.00 95.19 86 LYS A O 1
ATOM 721 N N . PHE A 1 87 ? -0.433 7.856 3.402 1.00 96.50 87 PHE A N 1
ATOM 722 C CA . PHE A 1 87 ? 0.919 8.034 2.881 1.00 96.50 87 PHE A CA 1
ATOM 723 C C . PHE A 1 87 ? 1.920 7.116 3.603 1.00 96.50 87 PHE A C 1
ATOM 725 O O . PHE A 1 87 ? 2.006 7.108 4.836 1.00 96.50 87 PHE A O 1
ATOM 732 N N . ASN A 1 88 ? 2.675 6.345 2.827 1.00 96.88 88 ASN A N 1
ATOM 733 C CA . ASN A 1 88 ? 3.669 5.398 3.294 1.00 96.88 88 ASN A CA 1
ATOM 734 C C . ASN A 1 88 ? 5.073 5.904 2.935 1.00 96.88 88 ASN A C 1
ATOM 736 O O . ASN A 1 88 ? 5.482 5.911 1.775 1.00 96.88 88 ASN A O 1
ATOM 740 N N . PHE A 1 89 ? 5.828 6.314 3.955 1.00 96.62 89 PHE A N 1
ATOM 741 C CA . PHE A 1 89 ? 7.167 6.879 3.779 1.00 96.62 89 PHE A CA 1
ATOM 742 C C . PHE A 1 89 ? 8.192 5.871 3.253 1.00 96.62 89 PHE A C 1
ATOM 744 O O . PHE A 1 89 ? 9.136 6.257 2.568 1.00 96.62 89 PHE A O 1
ATOM 751 N N . PHE A 1 90 ? 8.026 4.580 3.552 1.00 96.12 90 PHE A N 1
ATOM 752 C CA . PHE A 1 90 ? 9.015 3.585 3.151 1.00 96.12 90 PHE A CA 1
ATOM 753 C C . PHE A 1 90 ? 9.072 3.367 1.625 1.00 96.12 90 PHE A C 1
ATOM 755 O O . PHE A 1 90 ? 10.155 3.504 1.065 1.00 96.12 90 PHE A O 1
ATOM 762 N N . PRO A 1 91 ? 7.958 3.114 0.910 1.00 95.88 91 PRO A N 1
ATOM 763 C CA . PRO A 1 91 ? 7.963 3.078 -0.545 1.00 95.88 91 PRO A CA 1
ATOM 764 C C . PRO A 1 91 ? 8.225 4.452 -1.165 1.00 95.88 91 PRO A C 1
ATOM 766 O O . PRO A 1 91 ? 8.803 4.493 -2.241 1.00 95.88 91 PRO A O 1
ATOM 769 N N . PHE A 1 92 ? 7.888 5.566 -0.507 1.00 96.12 92 PHE A N 1
ATOM 770 C CA . PHE A 1 92 ? 8.274 6.895 -1.000 1.00 96.12 92 PHE A CA 1
ATOM 771 C C . PHE A 1 92 ? 9.795 7.023 -1.200 1.00 96.12 92 PHE A C 1
ATOM 773 O O . PHE A 1 92 ? 10.234 7.465 -2.257 1.00 96.12 92 PHE A O 1
ATOM 780 N N . LEU A 1 93 ? 10.595 6.587 -0.220 1.00 94.81 93 LEU A N 1
ATOM 781 C CA . LEU A 1 93 ? 12.061 6.659 -0.293 1.00 94.81 93 LEU A CA 1
ATOM 782 C C . LEU A 1 93 ? 12.692 5.444 -0.989 1.00 94.81 93 LEU A C 1
ATOM 784 O O . LEU A 1 93 ? 13.690 5.571 -1.692 1.00 94.81 93 LEU A O 1
ATOM 788 N N . PHE A 1 94 ? 12.117 4.257 -0.793 1.00 95.06 94 PHE A N 1
ATOM 789 C CA . PHE A 1 94 ? 12.713 2.974 -1.169 1.00 95.06 94 PHE A CA 1
ATOM 790 C C . PHE A 1 94 ? 11.681 2.032 -1.812 1.00 95.06 94 PHE A C 1
ATOM 792 O O . PHE A 1 94 ? 11.504 0.895 -1.377 1.00 95.06 94 PHE A O 1
ATOM 799 N N . SER A 1 95 ? 10.986 2.495 -2.856 1.00 94.06 95 SER A N 1
ATOM 800 C CA . SER A 1 95 ? 9.893 1.770 -3.536 1.00 94.06 95 SER A CA 1
ATOM 801 C C . SER A 1 95 ? 10.204 0.312 -3.878 1.00 94.06 95 SER A C 1
ATOM 803 O O . SER A 1 95 ? 9.489 -0.585 -3.434 1.00 94.06 95 SER A O 1
ATOM 805 N N . TRP A 1 96 ? 11.264 0.057 -4.649 1.00 94.44 96 TRP A N 1
ATOM 806 C CA . TRP A 1 96 ? 11.597 -1.292 -5.114 1.00 94.44 96 TRP A CA 1
ATOM 807 C C . TRP A 1 96 ? 11.982 -2.222 -3.955 1.00 94.44 96 TRP A C 1
ATOM 809 O O . TRP A 1 96 ? 11.495 -3.349 -3.887 1.00 94.44 96 TRP A O 1
ATOM 819 N N . ILE A 1 97 ? 12.767 -1.731 -2.987 1.00 96.25 97 ILE A N 1
ATOM 820 C CA . ILE A 1 97 ? 13.121 -2.477 -1.768 1.00 96.25 97 ILE A CA 1
ATOM 821 C C . ILE A 1 97 ? 11.854 -2.823 -0.986 1.00 96.25 97 ILE A C 1
ATOM 823 O O . ILE A 1 97 ? 11.643 -3.977 -0.614 1.00 96.25 97 ILE A O 1
ATOM 827 N N . TRP A 1 98 ? 10.973 -1.843 -0.771 1.00 97.00 98 TRP A N 1
ATOM 828 C CA . TRP A 1 98 ? 9.707 -2.058 -0.085 1.00 97.00 98 TRP A CA 1
ATOM 829 C C . TRP A 1 98 ? 8.868 -3.131 -0.793 1.00 97.00 98 TRP A C 1
ATOM 831 O O . TRP A 1 98 ? 8.396 -4.046 -0.116 1.00 97.00 98 TRP A O 1
ATOM 841 N N . MET A 1 99 ? 8.756 -3.098 -2.127 1.00 96.62 99 MET A N 1
ATOM 842 C CA . MET A 1 99 ? 8.036 -4.117 -2.906 1.00 96.62 99 MET A CA 1
ATOM 843 C C . MET A 1 99 ? 8.620 -5.522 -2.697 1.00 96.62 99 MET A C 1
ATOM 845 O O . MET A 1 99 ? 7.863 -6.470 -2.468 1.00 96.62 99 MET A O 1
ATOM 849 N N . PHE A 1 100 ? 9.950 -5.669 -2.675 1.00 96.62 100 PHE A N 1
ATOM 850 C CA . PHE A 1 100 ? 10.596 -6.947 -2.354 1.00 96.62 100 PHE A CA 1
ATOM 851 C C . PHE A 1 100 ? 10.183 -7.470 -0.970 1.00 96.62 100 PHE A C 1
ATOM 853 O O . PHE A 1 100 ? 9.837 -8.646 -0.841 1.00 96.62 100 PHE A O 1
ATOM 860 N N . THR A 1 101 ? 10.089 -6.602 0.048 1.00 95.69 101 THR A N 1
ATOM 861 C CA . THR A 1 101 ? 9.623 -7.010 1.394 1.00 95.69 101 THR A CA 1
ATOM 862 C C . THR A 1 101 ? 8.162 -7.473 1.441 1.00 95.69 101 THR A C 1
ATOM 864 O O . THR A 1 101 ? 7.734 -8.057 2.438 1.00 95.69 101 THR A O 1
ATOM 867 N N . LYS A 1 102 ? 7.378 -7.188 0.395 1.00 95.12 102 LYS A N 1
ATOM 868 C CA . LYS A 1 102 ? 5.967 -7.579 0.241 1.00 95.12 102 LYS A CA 1
ATOM 869 C C . LYS A 1 102 ? 5.761 -8.718 -0.747 1.00 95.12 102 LYS A C 1
ATOM 871 O O . LYS A 1 102 ? 4.622 -9.032 -1.075 1.00 95.12 102 LYS A O 1
ATOM 876 N N . LYS A 1 103 ? 6.853 -9.342 -1.206 1.00 95.75 103 LYS A N 1
ATOM 877 C CA . LYS A 1 103 ? 6.851 -10.380 -2.248 1.00 95.75 103 LYS A CA 1
ATOM 878 C C . LYS A 1 103 ? 6.295 -9.882 -3.590 1.00 95.75 103 LYS A C 1
ATOM 880 O O . LYS A 1 103 ? 5.878 -10.679 -4.417 1.00 95.75 103 LYS A O 1
ATOM 885 N N . MET A 1 104 ? 6.300 -8.569 -3.824 1.00 96.12 104 MET A N 1
ATOM 886 C CA . MET A 1 104 ? 5.796 -7.920 -5.039 1.00 96.12 104 MET A CA 1
ATOM 887 C C . MET A 1 104 ? 6.879 -7.879 -6.129 1.00 96.12 104 MET A C 1
ATOM 889 O O . MET A 1 104 ? 7.218 -6.814 -6.637 1.00 96.12 1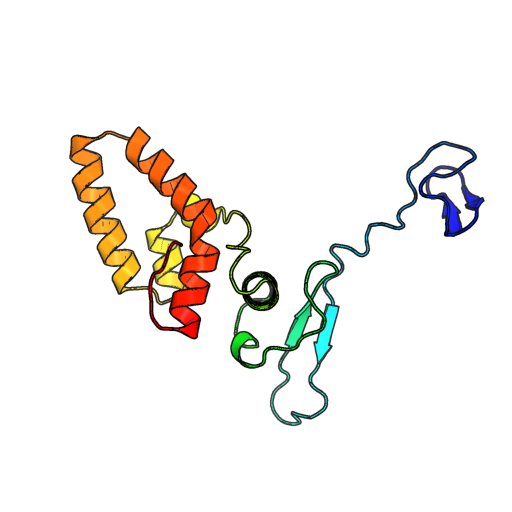04 MET A O 1
ATOM 893 N N . TYR A 1 105 ? 7.458 -9.037 -6.462 1.00 95.25 105 TYR A N 1
ATOM 894 C CA . TYR A 1 105 ? 8.685 -9.128 -7.265 1.00 95.25 105 TYR A CA 1
ATOM 895 C C . TYR A 1 105 ? 8.534 -8.577 -8.683 1.00 95.25 105 TYR A C 1
ATOM 897 O O . TYR A 1 105 ? 9.380 -7.805 -9.127 1.00 95.25 105 TYR A O 1
ATOM 905 N N . VAL A 1 106 ? 7.432 -8.907 -9.365 1.00 94.12 106 VAL A N 1
ATOM 906 C CA . VAL A 1 106 ? 7.156 -8.397 -10.718 1.00 94.12 106 VAL A CA 1
ATOM 907 C C . VAL A 1 106 ? 7.049 -6.872 -10.697 1.00 94.12 106 VAL A C 1
ATOM 909 O O . VAL A 1 106 ? 7.709 -6.198 -11.483 1.00 94.12 106 VAL A O 1
ATOM 912 N N . GLY A 1 107 ? 6.299 -6.320 -9.737 1.00 92.69 107 GLY A N 1
ATOM 913 C CA . GLY A 1 107 ? 6.200 -4.873 -9.539 1.00 92.69 107 GLY A CA 1
ATOM 914 C C . GLY A 1 107 ? 7.557 -4.213 -9.277 1.00 92.69 107 GLY A C 1
ATOM 915 O O . GLY A 1 107 ? 7.838 -3.160 -9.843 1.00 92.69 107 GLY A O 1
ATOM 916 N N . ALA A 1 108 ? 8.423 -4.847 -8.479 1.00 95.06 108 ALA A N 1
ATOM 917 C CA . ALA A 1 108 ? 9.753 -4.322 -8.173 1.00 95.06 108 ALA A CA 1
ATOM 918 C C . ALA A 1 108 ? 10.651 -4.257 -9.418 1.00 95.06 108 ALA A C 1
ATOM 920 O O . ALA A 1 108 ? 11.312 -3.246 -9.644 1.00 95.06 108 ALA A O 1
ATOM 921 N N . VAL A 1 109 ? 10.641 -5.302 -10.251 1.00 94.62 109 VAL A N 1
ATOM 922 C CA . VAL A 1 109 ? 11.402 -5.336 -11.511 1.00 94.62 109 VAL A CA 1
ATOM 923 C C . VAL A 1 109 ? 10.885 -4.277 -12.484 1.00 94.62 109 VAL A C 1
ATOM 925 O O . VAL A 1 109 ? 11.678 -3.507 -13.022 1.00 94.62 109 VAL A O 1
ATOM 928 N N . VAL A 1 110 ? 9.562 -4.176 -12.657 1.00 92.44 110 VAL A N 1
ATOM 929 C CA . VAL A 1 110 ? 8.946 -3.143 -13.505 1.00 92.44 110 VAL A CA 1
ATOM 930 C C . VAL A 1 110 ? 9.316 -1.744 -13.013 1.00 92.44 110 VAL A C 1
ATOM 932 O O . VAL A 1 110 ? 9.700 -0.905 -13.822 1.00 92.44 110 VAL A O 1
ATOM 935 N N . TYR A 1 111 ? 9.276 -1.499 -11.700 1.00 91.88 111 TYR A N 1
ATOM 936 C CA . TYR A 1 111 ? 9.698 -0.226 -11.115 1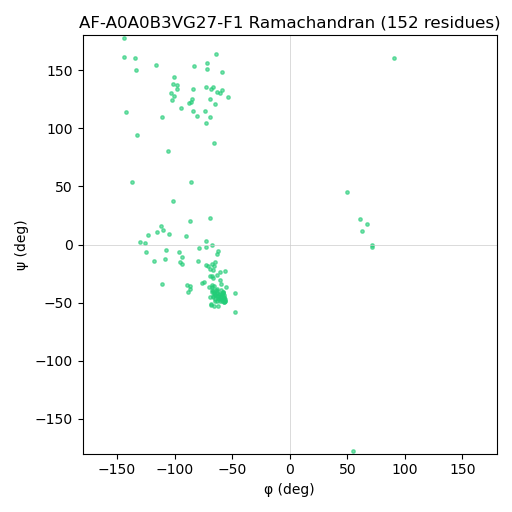.00 91.88 111 TYR A CA 1
ATOM 937 C C . TYR A 1 111 ? 11.149 0.109 -11.473 1.00 91.88 111 TYR A C 1
ATOM 939 O O . TYR A 1 111 ? 11.423 1.221 -11.917 1.00 91.88 111 TYR A O 1
ATOM 947 N N . ILE A 1 112 ? 12.076 -0.839 -11.290 1.00 92.00 112 ILE A N 1
ATOM 948 C CA . ILE A 1 112 ? 13.507 -0.627 -11.557 1.00 92.00 112 ILE A CA 1
ATOM 949 C C . ILE A 1 112 ? 13.737 -0.303 -13.032 1.00 92.00 112 ILE A C 1
ATOM 951 O O . ILE A 1 112 ? 14.490 0.618 -13.331 1.00 92.00 112 ILE A O 1
ATOM 955 N N . ILE A 1 113 ? 13.068 -1.011 -13.944 1.00 91.19 113 ILE A N 1
ATOM 956 C CA . ILE A 1 113 ? 13.189 -0.759 -15.383 1.00 91.19 113 ILE A CA 1
ATOM 957 C C . ILE A 1 113 ? 12.614 0.615 -15.729 1.00 91.19 113 ILE A C 1
ATOM 959 O O . ILE A 1 113 ? 13.306 1.427 -16.329 1.00 91.19 113 ILE A O 1
ATOM 963 N N . VAL A 1 114 ? 11.372 0.905 -15.332 1.00 88.75 114 VAL A N 1
ATOM 964 C CA . VAL A 1 114 ? 10.695 2.161 -15.689 1.00 88.75 114 VAL A CA 1
ATOM 965 C C . VAL A 1 114 ? 11.435 3.359 -15.109 1.00 88.75 114 VAL A C 1
ATOM 967 O O . VAL A 1 114 ? 11.787 4.275 -15.846 1.00 88.75 114 VAL A O 1
ATOM 970 N N . VAL A 1 115 ? 11.707 3.353 -13.802 1.00 88.19 115 VAL A N 1
ATOM 971 C CA . VAL A 1 115 ? 12.393 4.473 -13.154 1.00 88.19 115 VAL A CA 1
ATOM 972 C C . VAL A 1 115 ? 13.840 4.542 -13.617 1.00 88.19 115 VAL A C 1
ATOM 974 O O . VAL A 1 115 ? 14.266 5.620 -13.998 1.00 88.19 115 VAL A O 1
ATOM 977 N N . GLY A 1 116 ? 14.569 3.424 -13.673 1.00 86.00 116 GLY A N 1
ATOM 978 C CA . GLY A 1 116 ? 15.976 3.398 -14.084 1.00 86.00 116 GLY A CA 1
ATOM 979 C C . GLY A 1 116 ? 16.206 3.849 -15.528 1.00 86.00 116 GLY A C 1
ATOM 980 O O . GLY A 1 116 ? 17.140 4.604 -15.797 1.00 86.00 116 GLY A O 1
ATOM 981 N N . VAL A 1 117 ? 15.337 3.451 -16.462 1.00 84.81 117 VAL A N 1
ATOM 982 C CA . VAL A 1 117 ? 15.398 3.928 -17.851 1.00 84.81 117 VAL A CA 1
ATOM 983 C C . VAL A 1 117 ? 15.045 5.412 -17.905 1.00 84.81 117 VAL A C 1
ATOM 985 O O . VAL A 1 117 ? 15.829 6.197 -18.432 1.00 84.81 117 VAL A O 1
ATOM 988 N N . LEU A 1 118 ? 13.915 5.826 -17.319 1.00 80.38 118 LEU A N 1
ATOM 989 C CA . 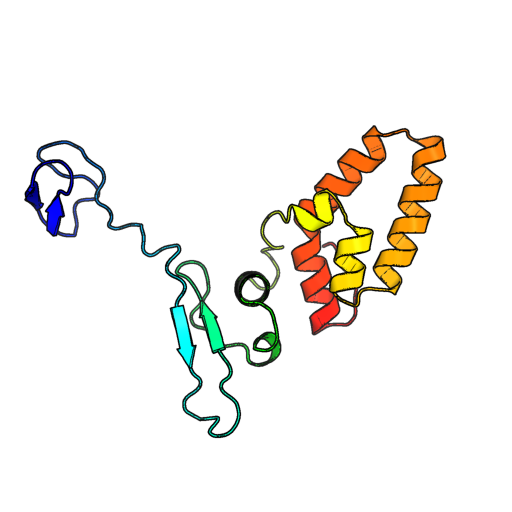LEU A 1 118 ? 13.433 7.209 -17.407 1.00 80.38 118 LEU A CA 1
ATOM 990 C C . LEU A 1 118 ? 14.306 8.209 -16.644 1.00 80.38 118 LEU A C 1
ATOM 992 O O . LEU A 1 118 ? 14.387 9.367 -17.052 1.00 80.38 118 LEU A O 1
ATOM 996 N N . THR A 1 119 ? 15.017 7.789 -15.593 1.00 78.19 119 THR A N 1
ATOM 997 C CA . THR A 1 119 ? 15.958 8.662 -14.876 1.00 78.19 119 THR A CA 1
ATOM 998 C C . THR A 1 119 ? 17.087 9.176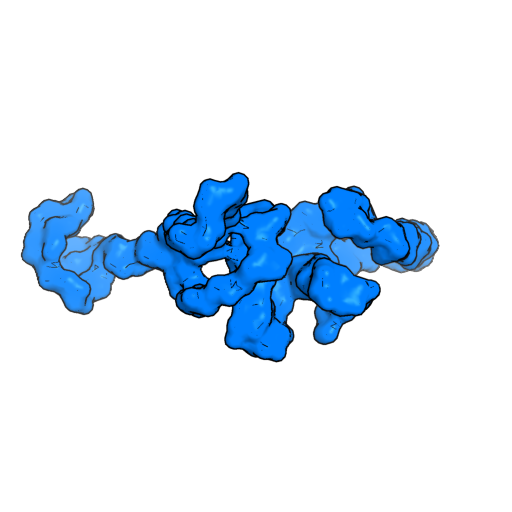 -15.751 1.00 78.19 119 THR A C 1
ATOM 1000 O O . THR A 1 119 ? 17.544 10.296 -15.532 1.00 78.19 119 THR A O 1
ATOM 1003 N N . ASN A 1 120 ? 17.499 8.407 -16.764 1.00 77.44 120 ASN A N 1
ATOM 1004 C CA . ASN A 1 120 ? 18.528 8.839 -17.709 1.00 77.44 120 ASN A CA 1
ATOM 1005 C C . ASN A 1 120 ? 18.035 9.944 -18.658 1.00 77.44 120 ASN A C 1
ATOM 1007 O O . ASN A 1 120 ? 18.855 10.641 -19.245 1.00 77.44 120 ASN A O 1
ATOM 1011 N N . TYR A 1 121 ? 16.715 10.125 -18.793 1.00 79.88 121 TYR A N 1
ATOM 1012 C CA . TYR A 1 121 ? 16.112 11.075 -19.733 1.00 79.88 121 TYR A CA 1
ATOM 1013 C C . TYR A 1 121 ? 15.433 12.274 -19.052 1.00 79.88 121 TYR A C 1
ATOM 1015 O O . TYR A 1 121 ? 15.436 13.365 -19.610 1.00 79.88 121 TYR A O 1
ATOM 1023 N N . ILE A 1 122 ? 14.834 12.092 -17.867 1.00 72.12 122 ILE A N 1
ATOM 1024 C CA . ILE A 1 122 ? 13.917 13.078 -17.249 1.00 72.12 122 ILE A CA 1
ATOM 1025 C C . ILE A 1 122 ? 14.479 13.657 -15.926 1.00 72.12 122 ILE A C 1
ATOM 1027 O O . ILE A 1 122 ? 13.808 14.401 -15.213 1.00 72.12 122 ILE A O 1
ATOM 1031 N N . HIS A 1 123 ? 15.754 13.393 -15.613 1.00 75.00 123 HIS A N 1
ATOM 1032 C CA . HIS A 1 123 ? 16.449 13.874 -14.407 1.00 75.00 123 HIS A CA 1
ATOM 1033 C C . HIS A 1 123 ? 15.729 13.518 -13.075 1.00 75.00 123 HIS A C 1
ATOM 1035 O O . HIS A 1 123 ? 14.716 12.820 -13.027 1.00 75.00 123 HIS A O 1
ATOM 1041 N N . GLY A 1 124 ? 16.280 13.964 -11.938 1.00 79.50 124 GLY A N 1
ATOM 1042 C CA . GLY A 1 124 ? 15.837 13.559 -10.592 1.00 79.50 124 GLY A CA 1
ATOM 1043 C C . GLY A 1 124 ? 14.422 13.995 -10.179 1.00 79.50 124 GLY A C 1
ATOM 1044 O O . GLY A 1 124 ? 13.845 13.394 -9.272 1.00 79.50 124 GLY A O 1
ATOM 1045 N N . ILE A 1 125 ? 13.828 14.992 -10.849 1.00 86.31 125 ILE A N 1
ATOM 1046 C CA . ILE A 1 125 ? 12.457 15.456 -10.562 1.00 86.31 125 ILE A CA 1
ATOM 1047 C C . ILE A 1 125 ? 11.439 14.349 -10.848 1.00 86.31 125 ILE A C 1
ATOM 1049 O O . ILE A 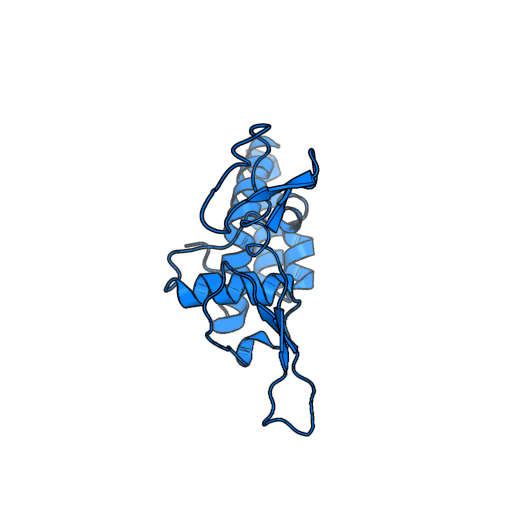1 125 ? 10.505 14.159 -10.069 1.00 86.31 125 ILE A O 1
ATOM 1053 N N . PHE A 1 126 ? 11.641 13.578 -11.920 1.00 85.06 126 PHE A N 1
ATOM 1054 C CA . PHE A 1 126 ? 10.765 12.458 -12.246 1.00 85.06 126 PHE A CA 1
ATOM 1055 C C . PHE A 1 126 ? 10.750 11.409 -11.128 1.00 85.06 126 PHE A C 1
ATOM 1057 O O . PHE A 1 126 ? 9.680 11.006 -10.675 1.00 85.06 126 PHE A O 1
ATOM 1064 N N . SER A 1 127 ? 11.927 11.034 -10.618 1.00 86.62 127 SER A N 1
ATOM 1065 C CA . SER A 1 127 ? 12.045 10.099 -9.492 1.00 86.62 127 SER A CA 1
ATOM 1066 C C . SER A 1 127 ? 11.340 10.600 -8.242 1.00 86.62 127 SER A C 1
ATOM 1068 O O . SER A 1 127 ? 10.705 9.810 -7.548 1.00 86.62 127 SER A O 1
ATOM 1070 N N . LEU A 1 128 ? 11.418 11.903 -7.959 1.00 90.56 128 LEU A N 1
ATOM 1071 C CA . LEU A 1 128 ? 10.733 12.494 -6.814 1.00 90.56 128 LEU A CA 1
ATOM 1072 C C . LEU A 1 128 ? 9.209 12.408 -6.969 1.00 90.56 128 LEU A C 1
ATOM 1074 O O . LEU A 1 128 ? 8.531 11.945 -6.054 1.00 90.56 128 LEU A O 1
ATOM 1078 N N . LEU A 1 129 ? 8.669 12.806 -8.126 1.00 91.38 129 LEU A N 1
ATOM 1079 C CA . LEU A 1 129 ? 7.229 12.728 -8.399 1.00 91.38 129 LEU A CA 1
ATOM 1080 C C . LEU A 1 129 ? 6.721 11.285 -8.333 1.00 91.38 129 LEU A C 1
ATOM 1082 O O . LEU A 1 129 ? 5.680 11.017 -7.728 1.00 91.38 129 LEU A O 1
ATOM 1086 N N . PHE A 1 130 ? 7.481 10.347 -8.900 1.00 90.81 130 PHE A N 1
ATOM 1087 C CA . PHE A 1 130 ? 7.136 8.932 -8.864 1.00 90.81 130 PHE A CA 1
ATOM 1088 C C . PHE A 1 130 ? 7.208 8.370 -7.438 1.00 90.81 130 PHE A C 1
ATOM 1090 O O . PHE A 1 130 ? 6.302 7.658 -7.009 1.00 90.81 130 PHE A O 1
ATOM 1097 N N . GLY A 1 131 ? 8.214 8.766 -6.656 1.00 93.38 131 GLY A N 1
ATOM 1098 C CA . GLY A 1 131 ? 8.300 8.450 -5.233 1.00 93.38 131 GLY A CA 1
ATOM 1099 C C . GLY A 1 131 ? 7.080 8.952 -4.461 1.00 93.38 131 GLY A C 1
ATOM 1100 O O . GLY A 1 131 ? 6.488 8.194 -3.694 1.00 93.38 131 GLY A O 1
ATOM 1101 N N . ILE A 1 132 ? 6.652 10.205 -4.671 1.00 95.69 132 ILE A N 1
ATOM 1102 C CA . ILE A 1 132 ? 5.458 10.772 -4.015 1.00 95.69 132 ILE A CA 1
ATOM 1103 C C . ILE A 1 132 ? 4.212 9.950 -4.366 1.00 95.69 132 ILE A C 1
ATOM 1105 O O . ILE A 1 132 ? 3.443 9.588 -3.470 1.00 95.69 132 ILE A O 1
ATOM 1109 N N . LEU A 1 133 ? 4.034 9.601 -5.646 1.00 95.12 133 LEU A N 1
ATOM 1110 C CA . LEU A 1 133 ? 2.940 8.740 -6.098 1.00 95.12 133 LEU A CA 1
ATOM 1111 C C . LEU A 1 133 ? 2.966 7.386 -5.380 1.00 95.12 133 LEU A C 1
ATOM 1113 O O . LEU A 1 133 ? 1.938 6.938 -4.865 1.00 95.12 133 LEU A O 1
ATOM 1117 N N . MET A 1 134 ? 4.142 6.767 -5.281 1.00 95.62 134 MET A N 1
ATOM 1118 C CA . MET A 1 134 ? 4.324 5.516 -4.551 1.00 95.62 134 MET A CA 1
ATOM 1119 C C . MET A 1 134 ? 4.022 5.671 -3.063 1.00 95.62 134 MET A C 1
ATOM 1121 O O . MET A 1 134 ? 3.373 4.803 -2.488 1.00 95.62 134 MET A O 1
ATOM 1125 N N . GLY A 1 135 ? 4.390 6.790 -2.444 1.00 96.94 135 GLY A N 1
ATOM 1126 C CA . GLY A 1 135 ? 4.030 7.085 -1.063 1.00 96.94 135 GLY A CA 1
ATOM 1127 C C . GLY A 1 135 ? 2.518 7.075 -0.837 1.00 96.94 135 GLY A C 1
ATOM 1128 O O . GLY A 1 135 ? 2.047 6.458 0.116 1.00 96.94 135 GLY A O 1
ATOM 1129 N N . PHE A 1 136 ? 1.734 7.675 -1.735 1.00 96.69 136 PHE A N 1
ATOM 1130 C CA . PHE A 1 136 ? 0.271 7.678 -1.620 1.00 96.69 136 PHE A CA 1
ATOM 1131 C C . PHE A 1 136 ? -0.393 6.353 -2.002 1.00 96.69 136 PHE A C 1
ATOM 1133 O O . PHE A 1 136 ? -1.440 6.026 -1.449 1.00 96.69 136 PHE A O 1
ATOM 1140 N N . ARG A 1 137 ? 0.165 5.603 -2.959 1.00 96.00 137 ARG A N 1
ATOM 1141 C CA . ARG A 1 137 ? -0.532 4.457 -3.573 1.00 96.00 137 ARG A CA 1
ATOM 1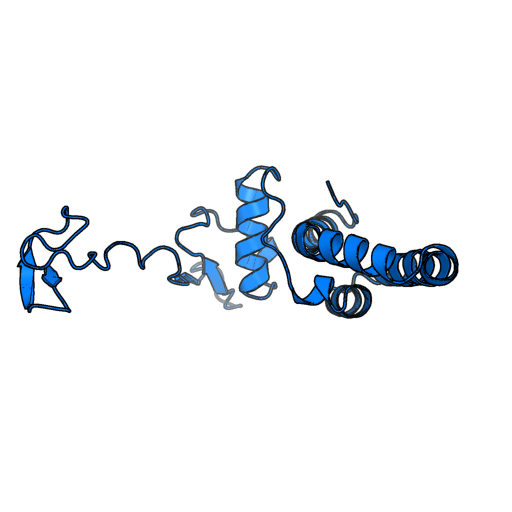142 C C . ARG A 1 137 ? 0.002 3.091 -3.190 1.00 96.00 137 ARG A C 1
ATOM 1144 O O . ARG A 1 137 ? -0.692 2.104 -3.408 1.00 96.00 137 ARG A O 1
ATOM 1151 N N . ALA A 1 138 ? 1.171 3.003 -2.566 1.00 96.69 138 ALA A N 1
ATOM 1152 C CA . ALA A 1 138 ? 1.775 1.724 -2.217 1.00 96.69 138 ALA A CA 1
ATOM 1153 C C . ALA A 1 138 ? 0.885 0.858 -1.315 1.00 96.69 138 ALA A C 1
ATOM 1155 O O . ALA A 1 138 ? 0.782 -0.341 -1.548 1.00 96.69 138 ALA A O 1
ATOM 1156 N N . ASN A 1 139 ? 0.199 1.436 -0.325 1.00 97.38 139 ASN A N 1
ATOM 1157 C CA . ASN A 1 139 ? -0.684 0.658 0.550 1.00 97.38 139 ASN A CA 1
ATOM 1158 C C . ASN A 1 139 ? -1.833 0.004 -0.227 1.00 97.38 139 ASN A C 1
ATOM 1160 O O . ASN A 1 139 ? -2.067 -1.192 -0.071 1.00 97.38 139 ASN A O 1
ATOM 1164 N N . TYR A 1 140 ? -2.492 0.754 -1.111 1.00 97.44 140 TYR A N 1
ATOM 1165 C CA . TYR A 1 140 ? -3.537 0.221 -1.982 1.00 97.44 140 TYR A CA 1
ATOM 1166 C C . TYR A 1 140 ? -3.008 -0.759 -3.035 1.00 97.44 140 TYR A C 1
ATOM 1168 O O . TYR A 1 140 ? -3.644 -1.773 -3.322 1.00 97.44 140 TYR A O 1
ATOM 1176 N N . MET A 1 141 ? -1.819 -0.506 -3.575 1.00 97.00 141 MET A N 1
ATOM 1177 C CA . MET A 1 141 ? -1.168 -1.428 -4.500 1.00 97.00 141 MET A CA 1
ATOM 1178 C C . MET A 1 141 ? -0.844 -2.760 -3.810 1.00 97.00 141 MET A C 1
ATOM 1180 O O . MET A 1 141 ? -1.083 -3.823 -4.379 1.00 97.00 141 MET A O 1
ATOM 1184 N N . TYR A 1 142 ? -0.357 -2.724 -2.566 1.00 97.62 142 TYR A N 1
ATOM 1185 C CA . TYR A 1 142 ? -0.116 -3.935 -1.782 1.00 97.62 142 TYR A CA 1
ATOM 1186 C C . TYR A 1 142 ? -1.419 -4.647 -1.422 1.00 97.62 142 TYR A C 1
ATOM 1188 O O . TYR A 1 142 ? -1.474 -5.867 -1.513 1.00 97.62 142 TYR A O 1
ATOM 1196 N N . TYR A 1 143 ? -2.476 -3.905 -1.084 1.00 97.44 143 TYR A N 1
ATOM 1197 C CA . TYR A 1 143 ? -3.809 -4.463 -0.853 1.00 97.44 143 TYR A CA 1
ATOM 1198 C C . TYR A 1 143 ? -4.322 -5.248 -2.070 1.00 97.44 143 TYR A C 1
ATOM 1200 O O . TYR A 1 143 ? -4.716 -6.405 -1.943 1.00 97.44 143 TYR A O 1
ATOM 1208 N N . ASN A 1 144 ? -4.254 -4.660 -3.270 1.00 96.94 144 ASN A N 1
ATOM 1209 C CA . ASN A 1 144 ? -4.684 -5.338 -4.497 1.00 96.94 144 ASN A CA 1
ATOM 1210 C C . ASN A 1 144 ? -3.805 -6.538 -4.844 1.00 96.94 144 ASN A C 1
ATOM 1212 O O . ASN A 1 144 ? -4.317 -7.544 -5.337 1.00 96.94 144 ASN A O 1
ATOM 1216 N N . TYR A 1 145 ? -2.503 -6.459 -4.575 1.00 96.88 145 TYR A N 1
ATOM 1217 C CA . TYR A 1 145 ? -1.612 -7.589 -4.792 1.00 96.88 145 TYR A CA 1
ATOM 1218 C C . TYR A 1 145 ? -1.947 -8.737 -3.840 1.00 96.88 145 TYR A C 1
ATOM 1220 O O . TYR A 1 145 ? -2.073 -9.877 -4.275 1.00 96.88 145 TYR A O 1
ATOM 1228 N N . TYR A 1 146 ? -2.155 -8.423 -2.562 1.00 96.38 146 TYR A N 1
ATOM 1229 C CA . TYR A 1 146 ? -2.460 -9.401 -1.526 1.00 96.38 146 TYR A CA 1
ATOM 1230 C C . TYR A 1 146 ? -3.807 -10.100 -1.762 1.00 96.38 146 TYR A C 1
ATOM 1232 O O . TYR A 1 146 ? -3.881 -11.318 -1.646 1.00 96.38 146 TYR A O 1
ATOM 1240 N N . ASN A 1 147 ? -4.846 -9.355 -2.158 1.00 94.12 147 ASN A N 1
ATOM 1241 C CA . ASN A 1 147 ? -6.199 -9.903 -2.322 1.00 94.12 147 ASN A CA 1
ATOM 1242 C C . ASN A 1 147 ? -6.487 -10.465 -3.716 1.00 94.12 147 ASN A C 1
ATOM 1244 O O . ASN A 1 147 ? -7.270 -11.398 -3.858 1.00 94.12 147 ASN A O 1
ATOM 1248 N N . LYS A 1 148 ? -5.928 -9.844 -4.759 1.00 93.25 148 LYS A N 1
ATOM 1249 C CA . LYS A 1 148 ? -6.323 -10.084 -6.157 1.00 93.25 148 LYS A CA 1
ATOM 1250 C C . LYS A 1 148 ? -5.145 -10.487 -7.046 1.00 93.25 148 LYS A C 1
ATOM 1252 O O . LYS A 1 148 ? -5.353 -10.747 -8.225 1.00 93.25 148 LYS A O 1
ATOM 1257 N N . GLY A 1 149 ? -3.910 -10.461 -6.539 1.00 92.44 149 GLY A N 1
ATOM 1258 C CA . GLY A 1 149 ? -2.705 -10.687 -7.343 1.00 92.44 149 GLY A CA 1
ATOM 1259 C C . GLY A 1 149 ? -2.418 -9.586 -8.374 1.00 92.44 149 GLY A C 1
ATOM 1260 O O . GLY A 1 149 ? -1.653 -9.814 -9.306 1.00 92.44 149 GLY A O 1
ATOM 1261 N N . THR A 1 150 ? -3.019 -8.393 -8.240 1.00 91.19 150 THR A N 1
ATOM 1262 C CA . THR A 1 150 ? -2.881 -7.291 -9.217 1.00 91.19 150 THR A CA 1
ATOM 1263 C C . THR A 1 150 ? -2.190 -6.060 -8.628 1.00 91.19 150 THR A C 1
ATOM 1265 O O . THR A 1 150 ? -2.256 -5.810 -7.431 1.00 91.19 150 THR A O 1
ATOM 1268 N N . TYR A 1 151 ? -1.555 -5.244 -9.473 1.00 89.62 151 TYR A N 1
ATOM 1269 C CA . TYR A 1 151 ? -0.761 -4.074 -9.060 1.00 89.62 151 TYR A CA 1
ATOM 1270 C C . TYR A 1 151 ? -1.505 -2.739 -9.248 1.00 89.62 151 TYR A C 1
ATOM 1272 O O . TYR A 1 151 ? -0.913 -1.743 -9.661 1.00 89.62 151 TYR A O 1
ATOM 1280 N N . LYS A 1 152 ? -2.820 -2.701 -8.996 1.00 89.19 152 LYS A N 1
ATOM 1281 C CA . LYS A 1 152 ? -3.629 -1.495 -9.242 1.00 89.19 152 LYS A CA 1
ATOM 1282 C C . LYS A 1 152 ? -3.185 -0.315 -8.371 1.00 89.19 152 LYS A C 1
ATOM 1284 O O . LYS A 1 152 ? -3.070 -0.433 -7.154 1.00 89.19 152 LYS A O 1
ATOM 1289 N N . LEU A 1 153 ? -3.005 0.841 -9.009 1.00 82.00 153 LEU A N 1
ATOM 1290 C CA . LEU A 1 153 ? -2.745 2.126 -8.346 1.00 82.00 153 LEU A CA 1
ATOM 1291 C C . LEU A 1 153 ? -4.035 2.934 -8.092 1.00 82.00 153 LEU A C 1
ATOM 1293 O O . LEU A 1 153 ? -4.033 3.849 -7.261 1.00 82.00 153 LEU A O 1
ATOM 1297 N N . TRP A 1 154 ? -5.129 2.574 -8.777 1.00 78.12 154 TRP A N 1
ATOM 1298 C CA . TRP A 1 154 ? -6.429 3.258 -8.769 1.00 78.12 154 TRP A CA 1
ATOM 1299 C C . TRP A 1 154 ? -7.583 2.292 -8.516 1.00 78.12 154 TRP A C 1
ATOM 1301 O O . TRP A 1 154 ? -7.491 1.111 -8.924 1.00 78.12 154 TRP A O 1
#

InterPro domains:
  IPR024399 Domain of unknown function DUF2628 [PF10947] (82-144)
  IPR026870 Zinc-ribbon domain [PF13240] (2-23)

Radius of gyration: 21.06 Å; Cα contacts (8 Å, |Δi|>4): 199; chains: 1; bounding box: 38×51×58 Å

Mean predicted aligned error: 11.3 Å

Organism: NCBI:txid1577792

Foldseek 3Di:
DADPVPRDDDDPVDQADPPPRHGDPNPPQQPPWDWDFDPVDPPDGQTQTEGPQADPDDDSLCSPPDNQLSHQLRNCVVVVNPQQGAFAVCCLVPVLVVCVVLVVPVVSVVCCVVCVVCCVPPPCVVSNVVSRLCRRHVSNLSSCCSPPVGRDSD

Secondary structure (DSSP, 8-state):
-B-TTT--B--TT-SB-TTT-PBPGGGTTTT--EEEE-TT-TT---EEEE-TTS-S---GGGTTS-HHHHHHHHHHHHTTT-------HHHHHHHHHHHHHTT-HHHHHHHHHHHHHHHHHHHHHHHHHHHHHHHHHHHHHHHHHHHHS-----

Sequence (154 aa):
MFCKNCGFKYDKENKFCPKCGAKSDMNNKEDEKIIIFNPDNKSNHEEYYRNGKTGNRIYDEFANLKPYYQLEFTKIKDSDETYKGKFNFFPFLFSWIWMFTKKMYVGAVVYIIVVGVLTNYIHGIFSLLFGILMGFRANYMYYNYYNKGTYKLW